Protein AF-A0A0N4TDH0-F1 (afdb_monomer)

pLDDT: mean 72.4, std 13.64, range [32.47, 87.0]

InterPro domains:
  IPR000436 Sushi/SCR/CCP domain [PF00084] (28-67)
  IPR000436 Sushi/SCR/CCP domain [PS50923] (18-73)
  IPR000436 Sushi/SCR/CCP domain [cd00033] (32-72)
  IPR035976 Sushi/SCR/CCP superfamily [SSF57535] (28-73)

Mean predicted aligned error: 8.06 Å

Secondary structure (DSSP, 8-state):
----S--BS--GGGTS-TTEEEEESS--SBTTB--TT-EEEEEE-TTEEEES-SEEEEETTTEESS---EEEE-

Structure (mmCIF, N/CA/C/O backbone):
data_AF-A0A0N4TDH0-F1
#
_entry.id   AF-A0A0N4TDH0-F1
#
loop_
_atom_site.group_PDB
_atom_site.id
_atom_site.type_symbol
_atom_site.label_atom_id
_atom_site.label_alt_id
_atom_site.label_comp_id
_atom_site.label_asym_id
_atom_site.label_entity_id
_atom_site.label_seq_id
_atom_site.pdbx_PDB_ins_code
_atom_site.Cartn_x
_atom_site.Cartn_y
_atom_site.Cartn_z
_atom_site.occupancy
_atom_site.B_iso_or_equiv
_atom_site.auth_seq_id
_atom_site.auth_comp_id
_atom_site.auth_asym_id
_atom_site.auth_atom_id
_atom_site.pdbx_PDB_model_num
ATOM 1 N N . MET A 1 1 ? -15.421 11.851 -3.283 1.00 34.62 1 MET A N 1
ATOM 2 C CA . MET A 1 1 ? -13.956 11.657 -3.221 1.00 34.62 1 MET A CA 1
ATOM 3 C C . MET A 1 1 ? -13.650 10.381 -3.981 1.00 34.62 1 MET A C 1
ATOM 5 O O . MET A 1 1 ? -13.994 9.308 -3.517 1.00 34.62 1 MET A O 1
ATOM 9 N N . VAL A 1 2 ? -13.170 10.502 -5.218 1.00 32.47 2 VAL A N 1
ATOM 10 C CA . VAL A 1 2 ? -12.970 9.352 -6.109 1.00 32.47 2 VAL A CA 1
ATOM 11 C C . VAL A 1 2 ? -11.488 9.016 -6.060 1.00 32.47 2 VAL A C 1
ATOM 13 O O . VAL A 1 2 ? -10.673 9.857 -6.442 1.00 32.47 2 VAL A O 1
ATOM 16 N N . CYS A 1 3 ? -11.128 7.820 -5.587 1.00 35.56 3 CYS A N 1
ATOM 17 C CA . CYS A 1 3 ? -9.796 7.250 -5.780 1.00 35.56 3 CYS A CA 1
ATOM 18 C C . CYS A 1 3 ? -9.558 7.139 -7.292 1.00 35.56 3 CYS A C 1
ATOM 20 O O . CYS A 1 3 ? -9.905 6.140 -7.918 1.00 35.56 3 CYS A O 1
ATOM 22 N N . ARG A 1 4 ? -9.061 8.213 -7.922 1.00 40.28 4 ARG A N 1
ATOM 23 C CA . ARG A 1 4 ? -8.774 8.229 -9.357 1.00 40.28 4 ARG A CA 1
ATOM 24 C C . ARG A 1 4 ? -7.676 7.205 -9.620 1.00 40.28 4 ARG A C 1
ATOM 26 O O . ARG A 1 4 ? -6.522 7.392 -9.235 1.00 40.28 4 ARG A O 1
ATOM 33 N N . ALA A 1 5 ? -8.083 6.121 -10.270 1.00 40.78 5 ALA A N 1
ATOM 34 C CA . ALA A 1 5 ? -7.250 5.052 -10.789 1.00 40.78 5 ALA A CA 1
ATOM 35 C C . ALA A 1 5 ? -6.360 5.578 -11.925 1.00 40.78 5 ALA A C 1
ATOM 37 O O . ALA A 1 5 ? -6.639 5.385 -13.102 1.00 40.78 5 ALA A O 1
ATOM 38 N N . ALA A 1 6 ? -5.301 6.295 -11.568 1.00 44.38 6 ALA A N 1
ATOM 39 C CA . ALA A 1 6 ? -4.255 6.706 -12.495 1.00 44.38 6 ALA A CA 1
ATOM 40 C C . ALA A 1 6 ? -2.983 6.993 -11.705 1.00 44.38 6 ALA A C 1
ATOM 42 O O . ALA A 1 6 ? -2.557 8.140 -11.618 1.00 44.38 6 ALA A O 1
ATOM 43 N N . LYS A 1 7 ? -2.412 6.000 -11.023 1.00 55.75 7 LYS A N 1
ATOM 44 C CA . LYS A 1 7 ? -1.200 6.249 -10.247 1.00 55.75 7 LYS A CA 1
ATOM 45 C C . LYS A 1 7 ? -0.191 5.160 -10.538 1.00 55.75 7 LYS A C 1
ATOM 47 O O . LYS A 1 7 ? -0.503 3.976 -10.431 1.00 55.75 7 LYS A O 1
ATOM 52 N N . MET A 1 8 ? 0.965 5.629 -11.004 1.00 60.09 8 MET A N 1
ATOM 53 C CA . MET A 1 8 ? 2.141 4.838 -11.324 1.00 60.09 8 MET A CA 1
ATOM 54 C C . MET A 1 8 ? 2.531 3.968 -10.096 1.00 60.09 8 MET A C 1
ATOM 56 O O . MET A 1 8 ? 1.889 4.088 -9.051 1.00 60.09 8 MET A O 1
ATOM 60 N N . CYS A 1 9 ? 3.587 3.151 -10.129 1.00 70.44 9 CYS A N 1
ATOM 61 C CA . CYS A 1 9 ? 4.166 2.541 -8.922 1.00 70.44 9 CYS A CA 1
ATOM 62 C C . CYS A 1 9 ? 4.807 3.618 -8.036 1.00 70.44 9 CYS A C 1
ATOM 64 O O . CYS A 1 9 ? 6.023 3.740 -7.933 1.00 70.44 9 CYS A O 1
ATOM 66 N N . ILE A 1 10 ? 3.951 4.456 -7.463 1.00 73.50 10 ILE A N 1
ATOM 67 C CA . ILE A 1 10 ? 4.246 5.582 -6.597 1.00 73.50 10 ILE A CA 1
ATOM 68 C C . ILE A 1 10 ? 3.782 5.254 -5.188 1.00 73.50 10 ILE A C 1
ATOM 70 O O . ILE A 1 10 ? 3.003 4.321 -4.968 1.00 73.50 10 ILE A O 1
ATOM 74 N N . ASN A 1 11 ? 4.230 6.075 -4.247 1.00 69.19 11 ASN A N 1
ATOM 75 C CA . ASN A 1 11 ? 3.937 5.917 -2.837 1.00 69.19 11 ASN A CA 1
ATOM 76 C C . ASN A 1 11 ? 2.423 5.985 -2.556 1.00 69.19 11 ASN A C 1
ATOM 78 O O . ASN A 1 11 ? 1.777 7.030 -2.692 1.00 69.19 11 ASN A O 1
ATOM 82 N N . LEU A 1 12 ? 1.868 4.840 -2.152 1.00 68.19 12 LEU A N 1
ATOM 83 C CA . LEU A 1 12 ? 0.471 4.641 -1.784 1.00 68.19 12 LEU A CA 1
ATOM 84 C C . LEU A 1 12 ? 0.081 5.403 -0.511 1.00 68.19 12 LEU A C 1
ATOM 86 O O . LEU A 1 12 ? -1.093 5.719 -0.338 1.00 68.19 12 LEU A O 1
ATOM 90 N N . VAL A 1 13 ? 1.039 5.774 0.347 1.00 64.00 13 VAL A N 1
ATOM 91 C CA . VAL A 1 13 ? 0.780 6.554 1.573 1.00 64.00 13 VAL A CA 1
ATOM 92 C C . VAL A 1 13 ? 0.168 7.921 1.246 1.00 64.00 13 VAL A C 1
ATOM 94 O O . VAL A 1 13 ? -0.634 8.434 2.012 1.00 64.00 13 VAL A O 1
ATOM 97 N N . ARG A 1 14 ? 0.450 8.490 0.063 1.00 62.28 14 ARG A N 1
ATOM 98 C CA . ARG A 1 14 ? -0.195 9.736 -0.406 1.00 62.28 14 ARG A CA 1
ATOM 99 C C . ARG A 1 14 ? -1.617 9.540 -0.945 1.00 62.28 14 ARG A C 1
ATOM 101 O O . ARG A 1 14 ? -2.258 10.505 -1.355 1.00 62.28 14 ARG A O 1
ATOM 108 N N . ILE A 1 15 ? -2.076 8.298 -1.064 1.00 63.38 15 ILE A N 1
ATOM 109 C CA . ILE A 1 15 ? -3.391 7.933 -1.608 1.00 63.38 15 ILE A CA 1
ATOM 110 C C . ILE A 1 15 ? -4.333 7.526 -0.479 1.00 63.38 15 ILE A C 1
ATOM 112 O O . ILE A 1 15 ? -5.529 7.806 -0.553 1.00 63.38 15 ILE A O 1
ATOM 116 N N . PHE A 1 16 ? -3.796 6.882 0.552 1.00 67.06 16 PHE A N 1
ATOM 117 C CA . PHE A 1 16 ? -4.570 6.421 1.687 1.00 67.06 16 PHE A CA 1
ATOM 118 C C . PHE A 1 16 ? -4.694 7.486 2.786 1.00 67.06 16 PHE A C 1
ATOM 120 O O . PHE A 1 16 ? -3.757 8.251 3.014 1.00 67.06 16 PHE A O 1
ATOM 127 N N . PRO A 1 17 ? -5.833 7.538 3.500 1.00 64.50 17 PRO A N 1
ATOM 128 C CA . PRO A 1 17 ? -5.941 8.322 4.723 1.00 64.50 17 PRO A CA 1
ATOM 129 C C . PRO A 1 17 ? -4.998 7.773 5.805 1.00 64.50 17 PRO A C 1
ATOM 131 O O . PRO A 1 17 ? -4.616 6.603 5.781 1.00 64.50 17 PRO A O 1
ATOM 134 N N . TYR A 1 18 ? -4.680 8.609 6.795 1.00 58.16 18 TYR A N 1
ATOM 135 C CA . TYR A 1 18 ? -3.726 8.355 7.890 1.00 58.16 18 TYR A CA 1
ATOM 136 C C . TYR A 1 18 ? -3.995 7.100 8.746 1.00 58.16 18 TYR A C 1
ATOM 138 O O . TYR A 1 18 ? -3.147 6.726 9.548 1.00 58.16 18 TYR A O 1
ATOM 146 N N . LYS A 1 19 ? -5.135 6.426 8.558 1.00 68.69 19 LYS A N 1
ATOM 147 C CA . LYS A 1 19 ? -5.488 5.148 9.201 1.00 68.69 19 LYS A CA 1
ATOM 148 C C . LYS A 1 19 ? -4.954 3.899 8.471 1.00 68.69 19 LYS A C 1
ATOM 150 O O . LYS A 1 19 ? -5.271 2.769 8.838 1.00 68.69 19 LYS A O 1
ATOM 155 N N . CYS A 1 20 ? -4.180 4.078 7.395 1.00 71.69 20 CYS A N 1
ATOM 156 C CA . CYS A 1 20 ? -3.601 2.976 6.621 1.00 71.69 20 CYS A CA 1
ATOM 157 C C . CYS A 1 20 ? -2.071 3.029 6.678 1.00 71.69 20 CYS A C 1
ATOM 159 O O . CYS A 1 20 ? -1.456 4.020 6.286 1.00 71.69 20 CYS A O 1
ATOM 161 N N . LYS A 1 21 ? -1.442 1.931 7.093 1.00 82.31 21 LYS A N 1
ATOM 162 C CA . LYS A 1 21 ? 0.005 1.709 7.014 1.00 82.31 21 LYS A CA 1
ATOM 163 C C . LYS A 1 21 ? 0.318 0.876 5.781 1.00 82.31 21 LYS A C 1
ATOM 165 O O . LYS A 1 21 ? -0.247 -0.197 5.608 1.00 82.31 21 LYS A O 1
ATOM 170 N N . VAL A 1 22 ? 1.236 1.336 4.938 1.00 80.38 22 VAL A N 1
ATOM 171 C CA . VAL A 1 22 ? 1.682 0.579 3.760 1.00 80.38 22 VAL A CA 1
ATOM 172 C C . VAL A 1 22 ? 3.109 0.096 3.984 1.00 80.38 22 VAL A C 1
ATOM 174 O O . VAL A 1 22 ? 3.979 0.885 4.342 1.00 80.38 22 VAL A O 1
ATOM 177 N N . ILE A 1 23 ? 3.341 -1.196 3.780 1.00 84.19 23 ILE A N 1
ATOM 178 C CA . ILE A 1 23 ? 4.640 -1.857 3.919 1.00 84.19 23 ILE A CA 1
ATO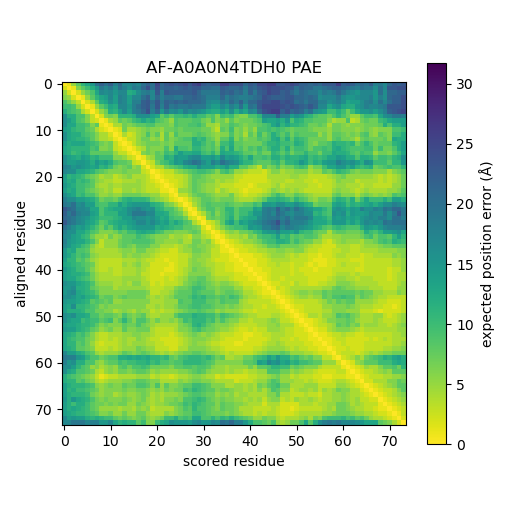M 179 C C . ILE A 1 23 ? 5.098 -2.289 2.529 1.00 84.19 23 ILE A C 1
ATOM 181 O O . ILE A 1 23 ? 4.408 -3.069 1.881 1.00 84.19 23 ILE A O 1
ATOM 185 N N . TYR A 1 24 ? 6.251 -1.810 2.073 1.00 84.06 24 TYR A N 1
ATOM 186 C CA . TYR A 1 24 ? 6.809 -2.185 0.773 1.00 84.06 24 TYR A CA 1
ATOM 187 C C . TYR A 1 24 ? 7.882 -3.263 0.937 1.00 84.06 24 TYR A C 1
ATOM 189 O O . TYR A 1 24 ? 8.659 -3.225 1.886 1.00 84.06 24 TYR A O 1
ATOM 197 N N . SER A 1 25 ? 7.929 -4.218 0.010 1.00 83.44 25 SER A N 1
ATOM 198 C CA . SER A 1 25 ? 8.913 -5.307 -0.008 1.00 83.44 25 SER A CA 1
ATOM 199 C C . SER A 1 25 ? 10.204 -4.949 -0.756 1.00 83.44 25 SER A C 1
ATOM 201 O O . SER A 1 25 ? 11.150 -5.728 -0.706 1.00 83.44 25 SER A O 1
ATOM 203 N N . GLY A 1 26 ? 10.234 -3.826 -1.481 1.00 70.88 26 GLY A N 1
ATOM 204 C CA . GLY A 1 26 ? 11.372 -3.385 -2.294 1.00 70.88 26 GLY A CA 1
ATOM 205 C C . GLY A 1 26 ? 12.003 -2.092 -1.778 1.00 70.88 26 GLY A C 1
ATOM 206 O O . GLY A 1 26 ? 11.375 -1.331 -1.040 1.00 70.88 26 GLY A O 1
ATOM 207 N N . THR A 1 27 ? 13.243 -1.840 -2.189 1.00 60.38 27 THR 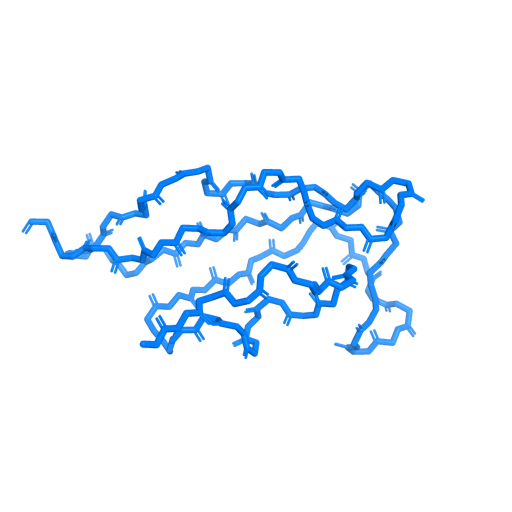A N 1
ATOM 208 C CA . THR A 1 27 ? 13.957 -0.579 -1.961 1.00 60.38 27 THR A CA 1
ATOM 209 C C . THR A 1 27 ? 13.539 0.449 -3.006 1.00 60.38 27 THR A C 1
ATOM 211 O O . THR A 1 27 ? 13.489 0.143 -4.192 1.00 60.38 27 THR A O 1
ATOM 214 N N . THR A 1 28 ? 13.222 1.670 -2.586 1.00 57.97 28 THR A N 1
ATOM 215 C CA . THR A 1 28 ? 12.902 2.771 -3.501 1.00 57.97 28 THR A CA 1
ATOM 216 C C . THR A 1 28 ? 14.169 3.317 -4.152 1.00 57.97 28 THR A C 1
ATOM 218 O O . THR A 1 28 ? 15.122 3.624 -3.438 1.00 57.97 28 THR A O 1
ATOM 221 N N . ILE A 1 29 ? 14.161 3.506 -5.473 1.00 55.81 29 ILE A N 1
ATOM 222 C CA . ILE A 1 29 ? 15.234 4.223 -6.193 1.00 55.81 29 ILE A CA 1
ATOM 223 C C . ILE A 1 29 ? 15.129 5.738 -5.921 1.00 55.81 29 ILE A C 1
ATOM 225 O O . ILE A 1 29 ? 16.129 6.433 -5.796 1.00 55.81 29 ILE A O 1
ATOM 229 N N . ASP A 1 30 ? 13.896 6.214 -5.730 1.00 57.19 30 ASP A N 1
ATOM 230 C CA . ASP A 1 30 ? 13.511 7.553 -5.286 1.00 57.19 30 ASP A CA 1
ATOM 231 C C . ASP A 1 30 ? 12.291 7.397 -4.366 1.00 57.19 30 ASP A C 1
ATOM 233 O O . ASP A 1 30 ? 11.433 6.563 -4.656 1.00 57.19 30 ASP A O 1
ATOM 237 N N . ASP A 1 31 ? 12.131 8.229 -3.328 1.00 59.25 31 ASP A N 1
ATOM 238 C CA . ASP A 1 31 ? 10.995 8.237 -2.363 1.00 59.25 31 ASP A CA 1
ATOM 239 C C . ASP A 1 31 ? 9.584 8.162 -3.014 1.00 59.25 31 ASP A C 1
ATOM 241 O O . ASP A 1 31 ? 8.571 7.855 -2.380 1.00 59.25 31 ASP A O 1
ATOM 245 N N . SER A 1 32 ? 9.508 8.422 -4.321 1.00 62.09 32 SER A N 1
ATOM 246 C CA . SER A 1 32 ? 8.289 8.452 -5.125 1.00 62.09 32 SER A CA 1
ATOM 247 C C . SER A 1 32 ? 8.166 7.363 -6.206 1.00 62.09 32 SER A C 1
ATOM 249 O O . SER A 1 32 ? 7.130 7.340 -6.875 1.00 62.09 32 SER A O 1
ATOM 251 N N . LYS A 1 33 ? 9.152 6.472 -6.405 1.00 68.19 33 LYS A N 1
ATOM 252 C CA . LYS A 1 33 ? 9.127 5.419 -7.443 1.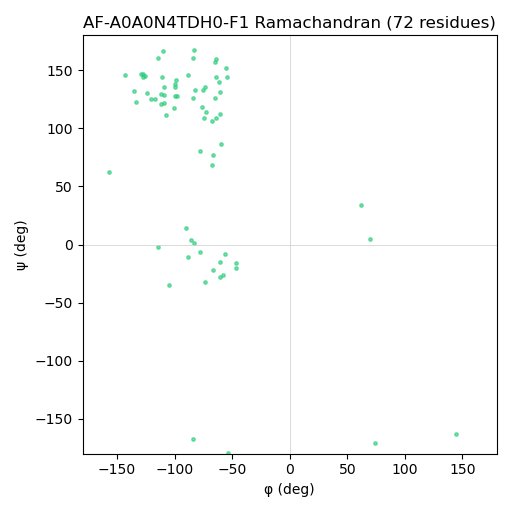00 68.19 33 LYS A CA 1
ATOM 253 C C . LYS A 1 33 ? 9.592 4.061 -6.911 1.00 68.19 33 LYS A C 1
ATOM 255 O O . LYS A 1 33 ? 10.653 3.947 -6.303 1.00 68.19 33 LYS A O 1
ATOM 260 N N . TYR A 1 34 ? 8.805 3.033 -7.215 1.00 74.31 34 TYR A N 1
ATOM 261 C CA . TYR A 1 34 ? 9.096 1.640 -6.882 1.00 74.31 34 TYR A CA 1
ATOM 262 C C . TYR A 1 34 ? 9.405 0.822 -8.136 1.00 74.31 34 TYR A C 1
ATOM 264 O O . TYR A 1 34 ? 8.776 1.024 -9.180 1.00 74.31 34 TYR A O 1
ATOM 272 N N . ASP A 1 35 ? 10.336 -0.122 -8.001 1.00 76.38 35 ASP A N 1
ATOM 273 C CA . ASP A 1 35 ? 10.683 -1.089 -9.038 1.00 76.38 35 ASP A CA 1
ATOM 274 C C . ASP A 1 35 ? 9.534 -2.038 -9.375 1.00 76.38 35 ASP A C 1
ATOM 276 O O . ASP A 1 35 ? 8.643 -2.314 -8.558 1.00 76.38 35 ASP A O 1
ATOM 280 N N . LEU A 1 36 ? 9.605 -2.595 -10.585 1.00 80.38 36 LEU A N 1
ATOM 281 C CA . LEU A 1 36 ? 8.746 -3.697 -10.996 1.00 80.38 36 LEU A CA 1
ATOM 282 C C . LEU A 1 36 ? 8.857 -4.851 -10.000 1.00 80.38 36 LEU A C 1
ATOM 284 O O . LEU A 1 36 ? 9.922 -5.132 -9.459 1.00 80.38 36 LEU A O 1
ATOM 288 N N . ASN A 1 37 ? 7.735 -5.529 -9.773 1.00 82.38 37 ASN A N 1
ATOM 289 C CA . ASN A 1 37 ? 7.610 -6.625 -8.818 1.00 82.38 37 ASN A CA 1
ATOM 290 C C . ASN A 1 37 ? 7.695 -6.212 -7.334 1.00 82.38 37 ASN A C 1
ATOM 292 O O . ASN A 1 37 ? 7.624 -7.073 -6.458 1.00 82.38 37 ASN A O 1
ATOM 296 N N . THR A 1 38 ? 7.773 -4.910 -7.024 1.00 84.31 38 THR A N 1
ATOM 297 C CA . THR A 1 38 ? 7.625 -4.428 -5.644 1.00 84.31 38 THR A CA 1
ATOM 298 C C . THR A 1 38 ? 6.250 -4.794 -5.105 1.00 84.31 38 THR A C 1
ATOM 300 O O . THR A 1 38 ? 5.235 -4.503 -5.735 1.00 84.31 38 THR A O 1
ATOM 303 N N . ILE A 1 39 ? 6.202 -5.371 -3.909 1.00 86.12 39 ILE A N 1
ATOM 304 C CA . ILE A 1 39 ? 4.956 -5.702 -3.216 1.00 86.12 39 ILE A CA 1
ATOM 305 C C . ILE A 1 39 ? 4.668 -4.618 -2.176 1.00 86.12 39 ILE A C 1
ATOM 307 O O . ILE A 1 39 ? 5.526 -4.329 -1.352 1.00 86.12 39 ILE A O 1
ATOM 311 N N . ALA A 1 40 ? 3.475 -4.035 -2.194 1.00 84.38 40 ALA A N 1
ATOM 312 C CA . ALA A 1 40 ? 2.948 -3.148 -1.169 1.00 84.38 40 ALA A CA 1
ATOM 313 C C . ALA A 1 40 ? 1.833 -3.849 -0.395 1.00 84.38 40 ALA A C 1
ATOM 315 O O . ALA A 1 40 ? 0.824 -4.253 -0.968 1.00 84.38 40 ALA A O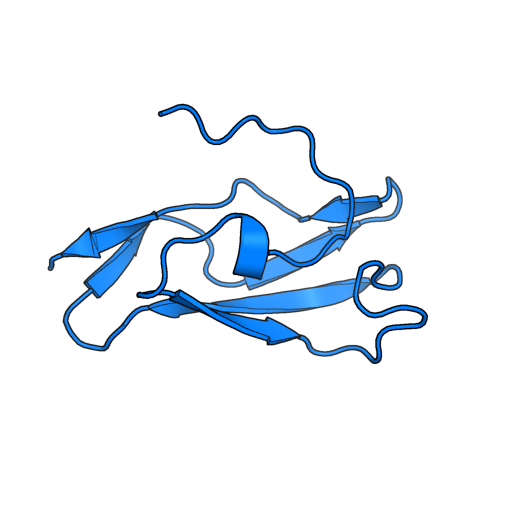 1
ATOM 316 N N . VAL A 1 41 ? 2.001 -3.959 0.915 1.00 86.38 41 VAL A N 1
ATOM 317 C CA . VAL A 1 41 ? 1.029 -4.535 1.837 1.00 86.38 41 VAL A CA 1
ATOM 318 C C . VAL A 1 41 ? 0.403 -3.414 2.654 1.00 86.38 41 VAL A C 1
A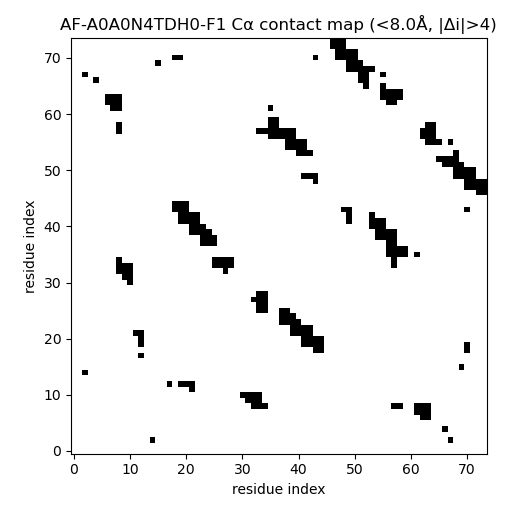TOM 320 O O . VAL A 1 41 ? 1.059 -2.787 3.483 1.00 86.38 41 VAL A O 1
ATOM 323 N N . VAL A 1 42 ? -0.874 -3.158 2.417 1.00 83.62 42 VAL A N 1
ATOM 324 C CA . VAL A 1 42 ? -1.709 -2.212 3.146 1.00 83.62 42 VAL A CA 1
ATOM 325 C C . VAL A 1 42 ? -2.266 -2.890 4.394 1.00 83.62 42 VAL A C 1
ATOM 327 O O . VAL A 1 42 ? -2.900 -3.942 4.333 1.00 83.62 42 VAL A O 1
ATOM 330 N N . LYS A 1 43 ? -2.042 -2.260 5.541 1.00 83.69 43 LYS A N 1
ATOM 331 C CA . LYS A 1 43 ? -2.583 -2.631 6.844 1.00 83.69 43 LYS A CA 1
ATOM 332 C C . LYS A 1 43 ? -3.408 -1.472 7.383 1.00 83.69 43 LYS A C 1
ATOM 334 O O . LYS A 1 43 ? -2.907 -0.356 7.483 1.00 83.69 43 LYS A O 1
ATOM 339 N N . CYS A 1 44 ? -4.656 -1.741 7.728 1.00 85.50 44 CYS A N 1
ATOM 340 C CA . CYS A 1 44 ? -5.492 -0.798 8.460 1.00 85.50 44 CYS A CA 1
ATOM 341 C C . CYS A 1 44 ? -5.204 -0.883 9.962 1.00 85.50 44 CYS A C 1
ATOM 343 O O . CYS A 1 44 ? -4.565 -1.834 10.426 1.00 85.50 44 CYS A O 1
ATOM 345 N N . ASP A 1 45 ? -5.697 0.095 10.714 1.00 84.75 45 ASP A N 1
ATOM 346 C CA . ASP A 1 45 ? -5.817 -0.014 12.166 1.00 84.75 45 ASP A CA 1
ATOM 347 C C . ASP A 1 45 ? -6.623 -1.263 12.583 1.00 84.75 45 ASP A C 1
ATOM 349 O O . ASP A 1 45 ? -7.486 -1.710 11.828 1.00 84.75 45 ASP A O 1
ATOM 353 N N . PRO A 1 46 ? -6.366 -1.832 13.776 1.00 82.62 46 PRO A N 1
ATOM 354 C CA . PRO A 1 46 ? -6.988 -3.082 14.231 1.00 82.62 46 PRO A CA 1
ATOM 355 C C . PRO A 1 46 ? -8.526 -3.057 14.283 1.00 82.62 46 PRO A C 1
ATOM 357 O O . PRO A 1 46 ? -9.149 -4.099 14.101 1.00 82.62 46 PRO A O 1
ATOM 360 N N . GLU A 1 47 ? -9.134 -1.880 14.453 1.00 83.19 47 GLU A N 1
ATOM 361 C CA . GLU A 1 47 ? -10.596 -1.690 14.457 1.00 83.19 47 GLU A CA 1
ATOM 362 C C . GLU A 1 47 ? -11.200 -1.562 13.041 1.00 83.19 47 GLU A C 1
ATOM 364 O O . GLU A 1 47 ? -12.392 -1.308 12.885 1.00 83.19 47 GLU A O 1
ATOM 369 N N . HIS A 1 48 ? -10.383 -1.651 11.986 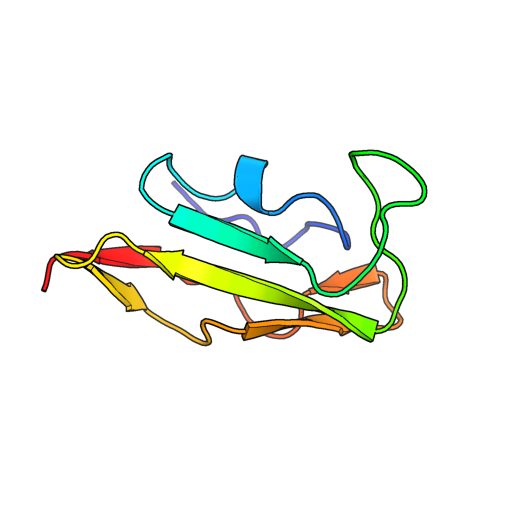1.00 84.31 48 HIS A N 1
ATOM 370 C CA . HIS A 1 48 ? -10.809 -1.467 10.599 1.00 84.31 48 HIS A CA 1
ATOM 371 C C . HIS A 1 48 ? -10.375 -2.653 9.732 1.00 84.31 48 HIS A C 1
ATOM 373 O O . HIS A 1 48 ? -9.300 -3.232 9.891 1.00 84.31 48 HIS A O 1
ATOM 379 N N . VAL A 1 49 ? -11.193 -2.983 8.739 1.00 82.56 49 VAL A N 1
ATOM 380 C CA . VAL A 1 49 ? -10.923 -4.026 7.750 1.00 82.56 49 VAL A CA 1
ATOM 381 C C . VAL A 1 49 ? -10.651 -3.373 6.401 1.00 82.56 49 VAL A C 1
ATOM 383 O O . VAL A 1 49 ? -11.349 -2.453 5.983 1.00 82.56 49 VAL A O 1
ATOM 386 N N . TYR A 1 50 ? -9.626 -3.834 5.686 1.00 82.88 50 TYR A N 1
ATOM 387 C CA . TYR A 1 50 ? -9.351 -3.329 4.345 1.00 82.88 50 TYR A CA 1
ATOM 388 C C . TYR A 1 50 ? -10.346 -3.917 3.340 1.00 82.88 50 TYR A C 1
ATOM 390 O O . TYR A 1 50 ? -10.391 -5.128 3.121 1.00 82.88 50 TYR A O 1
ATOM 398 N N . SER A 1 51 ? -11.133 -3.052 2.708 1.00 79.19 51 SER A N 1
ATOM 399 C CA . SER A 1 51 ? -12.088 -3.412 1.664 1.00 79.19 51 SER A CA 1
ATOM 400 C C . SER A 1 51 ? -11.350 -3.636 0.341 1.00 79.19 51 SER A C 1
ATOM 402 O O . SER A 1 51 ? -11.251 -2.739 -0.494 1.00 79.19 51 SER A O 1
ATOM 404 N N . GLY A 1 52 ? -10.759 -4.821 0.176 1.00 78.69 52 GLY A N 1
ATOM 405 C CA . GLY A 1 52 ? -10.056 -5.228 -1.041 1.00 78.69 52 GLY A CA 1
ATOM 406 C C . GLY A 1 52 ? -8.829 -6.096 -0.770 1.00 78.69 52 GLY A C 1
ATOM 407 O O . GLY A 1 52 ? -8.650 -6.641 0.317 1.00 78.69 52 GLY A O 1
ATOM 408 N N . SER A 1 53 ? -7.958 -6.219 -1.770 1.00 83.00 53 SER A N 1
ATOM 409 C CA . SER A 1 53 ? -6.686 -6.931 -1.625 1.00 83.00 53 SER A CA 1
ATOM 410 C C . SER A 1 53 ? -5.706 -6.081 -0.828 1.00 83.00 53 SER A C 1
ATOM 412 O O . SER A 1 53 ? -5.191 -5.101 -1.348 1.00 83.00 53 SER A O 1
ATOM 414 N N . SER A 1 54 ? -5.410 -6.466 0.411 1.00 82.69 54 SER A N 1
ATOM 415 C CA . SER A 1 54 ? -4.391 -5.798 1.233 1.00 82.69 54 SER A CA 1
ATOM 416 C C . SER A 1 54 ? -2.995 -5.846 0.609 1.00 82.69 54 SER A C 1
ATOM 418 O O . SER A 1 54 ? -2.122 -5.100 1.025 1.00 82.69 54 SER A O 1
ATOM 420 N N . GLN A 1 55 ? -2.765 -6.691 -0.394 1.00 87.00 55 GLN A N 1
ATOM 421 C CA . GLN A 1 55 ? -1.506 -6.793 -1.115 1.00 87.00 55 GLN A CA 1
ATOM 422 C C . GLN A 1 55 ? -1.654 -6.299 -2.558 1.00 87.00 55 GLN A C 1
ATOM 424 O O . GLN A 1 55 ? -2.513 -6.767 -3.306 1.00 87.00 55 GLN A O 1
ATOM 429 N N . HIS A 1 56 ? -0.755 -5.406 -2.958 1.00 86.31 56 HIS A N 1
ATOM 430 C CA . HIS A 1 56 ? -0.637 -4.854 -4.302 1.00 86.31 56 HIS A CA 1
ATOM 431 C C . HIS A 1 56 ? 0.785 -5.064 -4.823 1.00 86.31 56 HIS A C 1
ATOM 433 O O . HIS A 1 56 ? 1.746 -4.996 -4.070 1.00 86.31 56 HIS A O 1
ATOM 439 N N . VAL A 1 57 ? 0.944 -5.302 -6.118 1.00 86.88 57 VAL A N 1
ATOM 440 C CA . VAL A 1 57 ? 2.236 -5.578 -6.759 1.00 86.88 57 VAL A CA 1
ATOM 441 C C . VAL A 1 57 ? 2.457 -4.586 -7.888 1.00 86.88 57 VAL A C 1
ATOM 443 O O . VAL A 1 57 ? 1.572 -4.395 -8.717 1.00 86.88 57 VAL A O 1
ATOM 446 N N . CYS A 1 58 ? 3.620 -3.948 -7.939 1.00 83.81 58 CYS A N 1
ATOM 447 C CA . CYS A 1 58 ? 3.995 -3.079 -9.043 1.00 83.81 58 CYS A CA 1
ATOM 448 C C . CYS A 1 58 ? 4.184 -3.912 -10.320 1.00 83.81 58 CYS A C 1
ATOM 450 O O . CYS A 1 58 ? 5.157 -4.650 -10.460 1.00 83.81 58 CYS A O 1
ATOM 452 N N . MET A 1 59 ? 3.239 -3.820 -11.251 1.00 79.50 59 MET A N 1
ATOM 453 C CA . MET A 1 59 ? 3.302 -4.515 -12.535 1.00 79.50 59 MET A CA 1
ATOM 454 C C . MET A 1 59 ? 4.129 -3.741 -13.570 1.00 79.50 59 MET A C 1
ATOM 456 O O . MET A 1 59 ? 4.251 -2.520 -13.478 1.00 79.50 59 MET A O 1
ATOM 460 N N . GLY A 1 60 ? 4.591 -4.452 -14.613 1.00 69.75 60 GLY A N 1
ATOM 461 C CA . GLY A 1 60 ? 5.405 -3.971 -15.752 1.00 69.75 60 GLY A CA 1
ATOM 462 C C . GLY A 1 60 ? 4.948 -2.680 -16.443 1.00 69.75 60 GLY A C 1
ATOM 463 O O . GLY A 1 60 ? 5.742 -1.999 -17.078 1.00 69.75 60 GLY A O 1
ATOM 464 N N . TYR A 1 61 ? 3.684 -2.29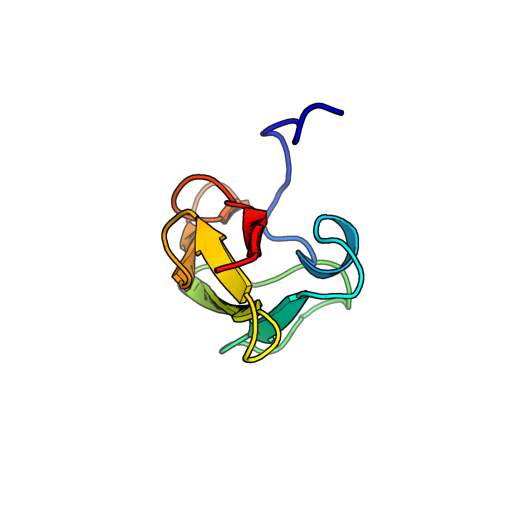9 -16.273 1.00 68.12 61 TYR A N 1
ATOM 465 C CA . TYR A 1 61 ? 3.105 -1.062 -16.804 1.00 68.12 61 TYR A CA 1
ATOM 466 C C . TYR A 1 61 ? 3.223 0.125 -15.842 1.00 68.12 61 TYR A C 1
ATOM 468 O O . TYR A 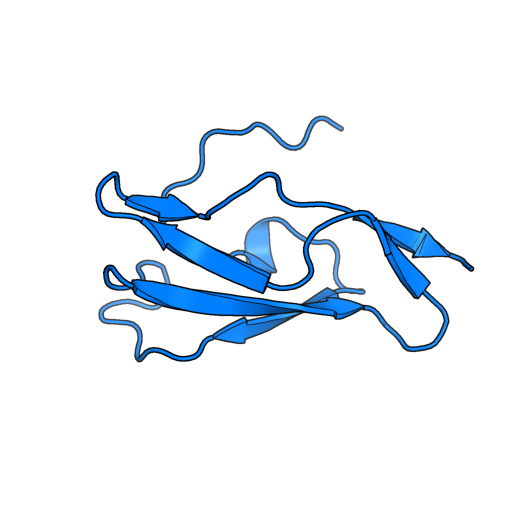1 61 ? 2.512 1.121 -15.993 1.00 68.12 61 TYR A O 1
ATOM 476 N N . GLY A 1 62 ? 4.059 -0.013 -14.810 1.00 71.00 62 GLY A N 1
ATOM 477 C CA . GLY A 1 62 ? 4.214 0.964 -13.749 1.00 71.00 62 GLY A CA 1
ATOM 478 C C . GLY A 1 62 ? 2.919 1.169 -12.978 1.00 71.00 62 GLY A C 1
ATOM 479 O O . GLY A 1 62 ? 2.654 2.289 -12.591 1.00 71.00 62 GLY A O 1
ATOM 480 N N . LYS A 1 63 ? 2.076 0.151 -12.777 1.00 77.56 63 LYS A N 1
ATOM 481 C CA . LYS A 1 63 ? 0.819 0.273 -12.013 1.00 77.56 63 LYS A CA 1
ATOM 482 C C . LYS A 1 63 ? 0.753 -0.783 -10.922 1.00 77.56 63 LYS A C 1
ATOM 484 O O . LYS A 1 63 ? 1.166 -1.918 -11.138 1.00 77.56 63 LYS A O 1
ATOM 489 N N . TRP A 1 64 ? 0.186 -0.419 -9.778 1.00 81.62 64 TRP A N 1
ATOM 490 C CA . TRP A 1 64 ? -0.122 -1.368 -8.711 1.00 81.62 64 TRP A CA 1
ATOM 491 C C . TRP A 1 64 ? -1.169 -2.395 -9.156 1.00 81.62 64 TRP A C 1
ATOM 493 O O . TRP A 1 64 ? -2.087 -2.075 -9.915 1.00 81.62 64 TRP A O 1
ATOM 503 N N . SER A 1 65 ? -1.026 -3.631 -8.681 1.00 83.88 65 SER A N 1
ATOM 504 C CA . SER A 1 65 ? -1.948 -4.712 -8.994 1.00 83.88 65 SER A CA 1
ATOM 505 C C . SER A 1 65 ? -3.269 -4.550 -8.260 1.00 83.88 65 SER A C 1
ATOM 507 O O . SER A 1 65 ? -3.313 -4.257 -7.068 1.00 83.88 65 SER A O 1
ATOM 509 N N . GLY A 1 66 ? -4.366 -4.756 -8.987 1.00 78.75 66 GLY A N 1
ATOM 510 C CA . GLY A 1 66 ? -5.711 -4.621 -8.440 1.00 78.75 66 GLY A CA 1
ATOM 511 C C . GLY A 1 66 ? -6.143 -3.171 -8.213 1.00 78.75 66 GLY A C 1
ATOM 512 O O . GLY A 1 66 ? -5.512 -2.214 -8.663 1.00 78.75 66 GLY A O 1
ATOM 513 N N . ARG A 1 67 ? -7.285 -3.011 -7.541 1.00 74.25 67 ARG A N 1
ATOM 514 C CA . ARG A 1 67 ? -7.810 -1.702 -7.140 1.00 74.25 67 ARG A CA 1
ATOM 515 C C . ARG A 1 67 ? -7.468 -1.462 -5.681 1.00 74.25 67 ARG A C 1
ATOM 517 O O . ARG A 1 67 ? -7.647 -2.352 -4.855 1.00 74.25 67 ARG A O 1
ATOM 524 N N . LEU A 1 68 ? -7.001 -0.254 -5.387 1.00 75.88 68 LEU A N 1
ATOM 525 C CA . LEU A 1 68 ? -6.816 0.195 -4.015 1.00 75.88 68 LEU A CA 1
ATOM 526 C C . LEU A 1 68 ? -8.194 0.283 -3.350 1.00 75.88 68 LEU A C 1
ATOM 528 O O . LEU A 1 68 ? -9.114 0.897 -3.895 1.00 75.88 68 LEU A O 1
ATOM 532 N N . GLY A 1 69 ? -8.314 -0.392 -2.217 1.00 77.00 69 GLY A N 1
ATOM 533 C CA . GLY A 1 69 ? -9.490 -0.431 -1.369 1.00 77.00 69 GLY A CA 1
ATOM 534 C C . GLY A 1 69 ? -9.567 0.750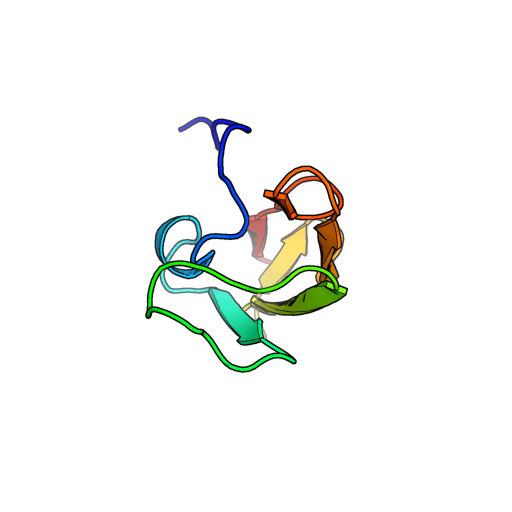 -0.413 1.00 77.00 69 GLY A C 1
ATOM 535 O O . GLY A 1 69 ? -8.827 1.723 -0.531 1.00 77.00 69 GLY A O 1
ATOM 536 N N . LEU A 1 70 ? -10.454 0.655 0.570 1.00 78.69 70 LEU A N 1
ATOM 537 C CA . LEU A 1 70 ? -10.532 1.589 1.694 1.00 78.69 70 LEU A CA 1
ATOM 538 C C . LEU A 1 70 ? -10.548 0.797 2.997 1.00 78.69 70 LEU A C 1
ATOM 540 O O . LEU A 1 70 ? -11.111 -0.293 3.044 1.00 78.69 70 LEU A O 1
ATOM 544 N N . CYS A 1 71 ? -9.958 1.345 4.056 1.00 82.12 71 CYS A N 1
ATOM 545 C CA . CYS A 1 71 ? -10.171 0.819 5.399 1.00 82.12 71 CYS A CA 1
ATOM 546 C C . CYS A 1 71 ? -11.586 1.188 5.848 1.00 82.12 71 CYS A C 1
ATOM 548 O O . CYS A 1 71 ? -11.888 2.372 6.000 1.00 82.12 71 CYS A O 1
ATOM 550 N N . ILE A 1 72 ? -12.438 0.181 6.017 1.00 82.44 72 ILE A N 1
ATOM 551 C CA . ILE A 1 72 ? -13.801 0.313 6.533 1.00 82.44 72 ILE A CA 1
ATOM 552 C C . ILE A 1 72 ? -13.813 -0.079 8.010 1.00 82.44 72 ILE A C 1
ATOM 554 O O . ILE A 1 72 ? -13.130 -1.025 8.397 1.00 82.44 72 ILE A O 1
ATOM 558 N N . GLU A 1 73 ? -14.539 0.669 8.837 1.00 82.81 73 GLU A N 1
ATOM 559 C CA . GLU A 1 73 ? -14.779 0.294 10.237 1.00 82.81 73 GLU A CA 1
ATOM 560 C C . GLU A 1 73 ? -15.536 -1.037 10.279 1.00 82.81 73 GLU A C 1
ATOM 562 O O . GLU A 1 73 ? -16.372 -1.304 9.408 1.00 82.81 73 GLU A O 1
ATOM 567 N N . LYS A 1 74 ? -15.155 -1.899 11.225 1.00 67.44 74 LYS A N 1
ATOM 568 C CA . LYS A 1 74 ? -15.758 -3.222 11.397 1.00 67.44 74 LYS A CA 1
ATOM 569 C C . LYS A 1 74 ? -17.117 -3.141 12.088 1.00 67.44 74 LYS A C 1
ATOM 571 O O . LYS A 1 74 ? -17.261 -2.305 13.003 1.00 67.44 74 LYS A O 1
#

Solvent-accessible surface area (backbone atoms only — not comparable to full-atom values): 4463 Å² total; per-residue (Å²): 139,77,88,72,92,77,60,56,30,44,59,58,68,82,76,46,62,94,63,48,49,72,46,66,76,55,77,61,90,42,96,58,40,53,51,72,72,26,37,37,38,53,41,44,46,93,70,30,43,60,53,57,65,46,60,29,32,18,37,93,84,41,30,51,44,79,65,89,56,50,69,39,78,114

Foldseek 3Di:
DDLPQDAFQFDCPVSAPPQKDKDWPADDPDNTADDFQIKIAIDGDPQWDWPDHSIWGQHPVRHTPDDGTHTHGD

Radius of gyration: 11.85 Å; Cα contacts (8 Å, |Δi|>4): 139; chains: 1; bounding box: 31×19×31 Å

Nearest PDB structures (foldseek):
  6eyj-assembly1_A  TM=7.736E-01  e=4.281E-04  Homo sapiens
  2yra-assembly1_A  TM=7.971E-01  e=3.514E-03  Homo sapiens
  2qfg-assembly1_A  TM=7.287E-01  e=8.156E-03  Homo sapiens
  3gaw-assembly1_A  TM=7.880E-01  e=1.488E-02  Homo sapiens
  3o8e-assembly1_B  TM=7.668E-01  e=2.408E-02  Homo sapiens

Sequence (74 aa):
MVCRAAKMCINLVRIFPYKCKVIYSGTTIDDSKYDLNTIAVVKCDPEHVYSGSSQHVCMGYGKWSGRLGLCIEK

Organism: Brugia pahangi (NCBI:txid6280)